Protein AF-A0A150SF83-F1 (afdb_monomer_lite)

Sequence (123 aa):
MTTAFFEARGFRFRLDREGAEVSEEPARPVQASIEPDEAGLGGDEPLAELLGRRLSALLGAPVSDEEGIFDLAIERDGAVVAAVQLSCGEDDEDVLELLGERAPSVQVRALVEALVEALRGPG

Secondary structure (DSSP, 8-state):
----EEEETTEEEEE--TT---SSSS-EEEEEEE-TTTTT--SSS-HHHHHHHHHHHHHTS----TT-EEEEEEEETTEEEEEEEEEE-SSS---EEEEEEE-TTS-HHHHHHHHHHHHH---

pLDDT: mean 88.11, std 11.16, range [45.94, 97.44]

Foldseek 3Di:
DPFFWAWFPQKIKTWDCVVADAPAPPKDKAKDKAACVLLVQDDPDDSLVLLQVLVCVRRVHRGHDPQSKTWIFMDHPRHGFWTWIWGQDPPPPRIIIITGIGHPPDDSVSVRVRNSDSSSPDD

Radius of gyration: 13.55 Å; chains: 1; bounding box: 36×28×34 Å

Structure (mmCIF, N/CA/C/O backbone):
data_AF-A0A150SF83-F1
#
_entry.id   AF-A0A150SF83-F1
#
loop_
_atom_site.group_PDB
_atom_site.id
_atom_site.type_symbol
_atom_site.label_atom_id
_atom_site.label_alt_id
_atom_site.label_comp_id
_atom_site.label_asym_id
_atom_site.label_entity_id
_atom_site.label_seq_id
_atom_site.pdbx_PDB_ins_code
_atom_site.Cartn_x
_atom_site.Cartn_y
_atom_site.Cartn_z
_atom_site.occupancy
_atom_site.B_iso_or_equiv
_atom_site.auth_seq_id
_atom_site.auth_comp_id
_atom_site.auth_asym_id
_atom_site.auth_atom_id
_atom_site.pdbx_PDB_model_num
ATOM 1 N N . MET A 1 1 ? -19.727 2.490 -10.631 1.00 45.94 1 MET A N 1
ATOM 2 C CA . MET A 1 1 ? -18.301 2.358 -10.983 1.00 45.94 1 MET A CA 1
ATOM 3 C C . MET A 1 1 ? -17.714 1.344 -10.030 1.00 45.94 1 MET A C 1
ATOM 5 O O . MET A 1 1 ? -17.869 1.525 -8.832 1.00 45.94 1 MET A O 1
ATOM 9 N N . THR A 1 2 ? -17.175 0.239 -10.530 1.00 51.56 2 THR A N 1
ATOM 10 C CA . THR A 1 2 ? -16.474 -0.736 -9.689 1.00 51.56 2 THR A CA 1
ATOM 11 C C . THR A 1 2 ? -15.104 -0.142 -9.395 1.00 51.56 2 THR A C 1
ATOM 13 O O . THR A 1 2 ? -14.342 0.081 -10.331 1.00 51.56 2 THR A O 1
ATOM 16 N N . THR A 1 3 ? -14.816 0.200 -8.142 1.00 66.69 3 THR A N 1
ATOM 17 C CA . THR A 1 3 ? -13.480 0.671 -7.768 1.00 66.69 3 THR A CA 1
ATOM 18 C C . THR A 1 3 ? -12.510 -0.492 -7.943 1.00 66.69 3 THR A C 1
ATOM 20 O O . THR A 1 3 ? -12.759 -1.579 -7.419 1.00 66.69 3 THR A O 1
ATOM 23 N N . ALA A 1 4 ? -11.462 -0.294 -8.740 1.00 85.38 4 ALA A N 1
ATOM 24 C CA . ALA A 1 4 ? -10.465 -1.323 -8.989 1.00 85.38 4 ALA A CA 1
ATOM 25 C C . ALA A 1 4 ? -9.708 -1.659 -7.695 1.00 85.38 4 ALA A C 1
ATOM 27 O O . ALA A 1 4 ? -9.431 -0.774 -6.884 1.00 85.38 4 ALA A O 1
ATOM 28 N N . PHE A 1 5 ? -9.395 -2.938 -7.500 1.00 92.56 5 PHE A N 1
ATOM 29 C CA . PHE A 1 5 ? -8.664 -3.427 -6.336 1.00 92.56 5 PHE A CA 1
ATOM 30 C C . PHE A 1 5 ? -7.768 -4.605 -6.713 1.00 92.56 5 PHE A C 1
ATOM 32 O O . PHE A 1 5 ? -8.026 -5.288 -7.703 1.00 92.56 5 PHE A O 1
ATOM 39 N N . PHE A 1 6 ? -6.764 -4.875 -5.884 1.00 94.00 6 PHE A N 1
ATOM 40 C CA . PHE A 1 6 ? -5.989 -6.115 -5.918 1.00 94.00 6 PHE A CA 1
ATOM 41 C C . PHE A 1 6 ? -5.925 -6.741 -4.525 1.00 94.00 6 PH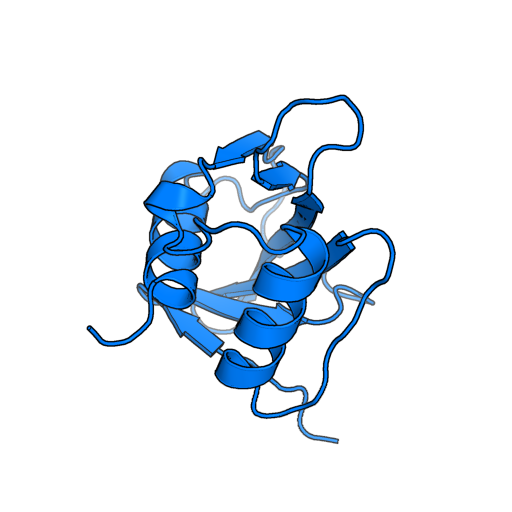E A C 1
ATOM 43 O O . PHE A 1 6 ? -6.146 -6.067 -3.520 1.00 94.00 6 PHE A O 1
ATOM 50 N N . GLU A 1 7 ? -5.660 -8.044 -4.452 1.00 94.69 7 GLU A N 1
ATOM 51 C CA . GLU A 1 7 ? -5.629 -8.786 -3.190 1.00 94.69 7 GLU A CA 1
ATOM 52 C C . GLU A 1 7 ? -4.278 -9.479 -3.007 1.00 94.69 7 GLU A C 1
ATOM 54 O O . GLU A 1 7 ? -3.757 -10.091 -3.938 1.00 94.69 7 GLU A O 1
ATOM 59 N N . ALA A 1 8 ? -3.717 -9.396 -1.801 1.00 95.12 8 ALA A N 1
ATOM 60 C CA . ALA A 1 8 ? -2.492 -10.095 -1.423 1.00 95.12 8 ALA A CA 1
ATOM 61 C C . ALA A 1 8 ? -2.497 -10.401 0.076 1.00 95.12 8 ALA A C 1
ATOM 63 O O . ALA A 1 8 ? -2.910 -9.575 0.889 1.00 95.12 8 ALA A O 1
ATOM 64 N N . ARG A 1 9 ? -2.071 -11.613 0.451 1.00 94.50 9 ARG A N 1
ATOM 65 C CA . ARG A 1 9 ? -2.036 -12.101 1.848 1.00 94.50 9 ARG A CA 1
ATOM 66 C C . ARG A 1 9 ? -3.305 -11.837 2.679 1.00 94.50 9 ARG A C 1
ATOM 68 O O . ARG A 1 9 ? -3.228 -11.608 3.883 1.00 94.50 9 ARG A O 1
ATOM 75 N N . GLY A 1 10 ? -4.479 -11.890 2.048 1.00 94.12 10 GLY A N 1
ATOM 76 C CA . GLY A 1 10 ? -5.769 -11.654 2.710 1.00 94.12 10 GLY A CA 1
ATOM 77 C C . GLY A 1 10 ? -6.131 -10.179 2.918 1.00 94.12 10 GLY A C 1
ATOM 78 O O . GLY A 1 10 ? -7.158 -9.900 3.529 1.00 94.12 10 GLY A O 1
ATOM 79 N N . PHE A 1 11 ? -5.326 -9.249 2.406 1.00 96.50 11 PHE A N 1
ATOM 80 C CA . PHE A 1 11 ? -5.665 -7.834 2.308 1.00 96.50 11 PHE A CA 1
ATOM 81 C C . PHE A 1 11 ? -6.185 -7.510 0.914 1.00 96.50 11 PHE A C 1
ATOM 83 O O . PHE A 1 11 ? -5.686 -8.042 -0.078 1.00 96.50 11 PHE A O 1
ATOM 90 N N . ARG A 1 12 ? -7.150 -6.597 0.847 1.00 95.75 12 ARG A N 1
ATOM 91 C CA . ARG A 1 12 ? -7.613 -5.975 -0.390 1.00 95.75 12 ARG A CA 1
ATOM 92 C C . ARG A 1 12 ? -7.133 -4.534 -0.430 1.00 95.75 12 ARG A C 1
ATOM 94 O O . ARG A 1 12 ? -7.466 -3.756 0.454 1.00 95.75 12 ARG A O 1
ATOM 101 N N . PHE A 1 13 ? -6.395 -4.185 -1.468 1.00 95.12 13 PHE A N 1
ATOM 102 C CA . PHE A 1 13 ? -5.865 -2.852 -1.706 1.00 95.12 13 PHE A CA 1
ATOM 103 C C . PHE A 1 13 ? -6.706 -2.168 -2.770 1.00 95.12 13 PHE A C 1
ATOM 105 O O . PHE A 1 13 ? -6.911 -2.714 -3.856 1.00 95.12 13 PHE A O 1
ATOM 112 N N . ARG A 1 14 ? -7.180 -0.968 -2.465 1.00 93.06 14 ARG A N 1
ATOM 113 C CA . ARG A 1 14 ? -7.891 -0.096 -3.393 1.00 93.06 14 ARG A CA 1
ATOM 114 C C . ARG A 1 14 ? -7.130 1.200 -3.538 1.00 93.06 14 ARG A C 1
ATOM 116 O O . ARG A 1 14 ? -6.697 1.753 -2.533 1.00 93.06 14 ARG A O 1
ATOM 123 N N . LEU A 1 15 ? -7.032 1.687 -4.769 1.00 88.62 15 LEU A N 1
ATOM 124 C CA . LEU A 1 15 ? -6.676 3.082 -4.981 1.00 88.62 15 LEU A CA 1
ATOM 125 C C . LEU A 1 15 ? -7.786 3.990 -4.491 1.00 88.62 15 LEU A C 1
ATOM 127 O O . LEU A 1 15 ? -8.965 3.634 -4.590 1.00 88.62 15 LEU A O 1
ATOM 131 N N . ASP A 1 16 ? -7.347 5.1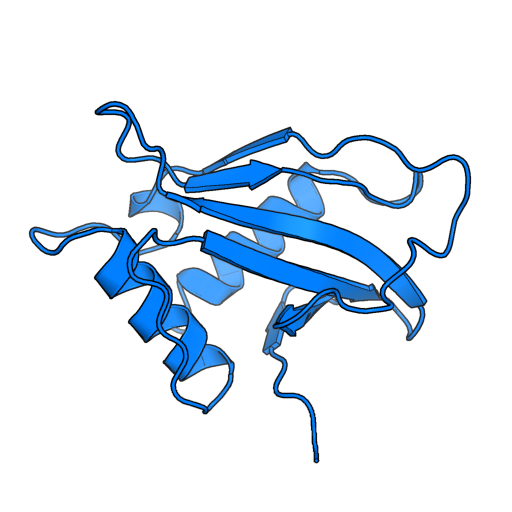72 -4.077 1.00 81.44 16 ASP A N 1
ATOM 132 C CA . ASP A 1 16 ? -8.164 6.245 -3.546 1.00 81.44 16 ASP A CA 1
ATOM 133 C C . ASP A 1 16 ? -8.660 5.935 -2.126 1.00 81.44 16 ASP A C 1
ATOM 135 O O . ASP A 1 16 ? -9.455 5.019 -1.880 1.00 81.44 16 ASP A O 1
ATOM 139 N N . ARG A 1 17 ? -8.143 6.716 -1.174 1.00 72.31 17 ARG A N 1
ATOM 140 C CA . ARG A 1 17 ? -8.539 6.661 0.236 1.00 72.31 17 ARG A CA 1
ATOM 141 C C . ARG A 1 17 ? -9.665 7.636 0.578 1.00 72.31 17 ARG A C 1
ATOM 143 O O . ARG A 1 17 ? -9.971 7.786 1.759 1.00 72.31 17 ARG A O 1
ATOM 150 N N . GLU A 1 18 ? -10.265 8.331 -0.389 1.00 74.50 18 GLU A N 1
ATOM 151 C CA . GLU A 1 18 ? -11.350 9.280 -0.139 1.00 74.50 18 GLU A CA 1
ATOM 152 C C . GLU A 1 18 ? -12.504 8.582 0.605 1.00 74.50 18 GLU A C 1
ATOM 154 O O . GLU A 1 18 ? -13.115 7.624 0.128 1.00 74.50 18 GLU A O 1
ATOM 159 N N . GLY A 1 19 ? -12.767 9.043 1.833 1.00 69.56 19 GLY A N 1
ATOM 160 C CA . GLY A 1 19 ? -13.769 8.457 2.729 1.00 69.56 19 GLY A CA 1
ATOM 161 C C . GLY A 1 19 ? -13.366 7.137 3.404 1.00 69.56 19 GLY A C 1
ATOM 162 O O . GLY A 1 19 ? -14.211 6.517 4.049 1.00 69.56 19 GLY A O 1
ATOM 163 N N . ALA A 1 20 ? -12.112 6.690 3.279 1.00 80.38 20 ALA A N 1
ATOM 164 C CA . ALA A 1 20 ? -11.602 5.500 3.953 1.00 80.38 20 ALA A CA 1
ATOM 165 C C . ALA A 1 20 ? -11.083 5.848 5.358 1.00 80.38 20 ALA A C 1
ATOM 167 O O . ALA A 1 20 ? -9.971 6.345 5.527 1.00 80.38 20 ALA A O 1
ATOM 168 N N . GLU A 1 21 ? -11.888 5.552 6.376 1.00 86.25 21 GLU A N 1
ATOM 169 C CA . GLU A 1 21 ? -11.509 5.700 7.784 1.00 86.25 21 GLU A CA 1
ATOM 170 C C . GLU A 1 21 ? -11.114 4.343 8.376 1.00 86.25 21 GLU A C 1
ATOM 172 O O . GLU A 1 21 ? -11.814 3.341 8.202 1.00 86.25 21 GLU A O 1
ATOM 177 N N . VAL A 1 22 ? -9.990 4.302 9.098 1.00 91.75 22 VAL A N 1
ATOM 178 C CA . VAL A 1 22 ? -9.546 3.092 9.799 1.00 91.75 22 VAL A CA 1
ATOM 179 C C . VAL A 1 22 ? -10.610 2.692 10.819 1.00 91.75 22 VAL A C 1
ATOM 181 O O . VAL A 1 22 ? -10.920 3.437 11.741 1.00 91.75 22 VAL A O 1
ATOM 184 N N . SER A 1 23 ? -11.158 1.489 10.664 1.00 88.25 23 SER A N 1
ATOM 185 C CA . SER A 1 23 ? -12.345 1.046 11.404 1.00 88.25 23 SER A CA 1
ATOM 186 C C . SER A 1 23 ? -12.095 0.765 12.894 1.00 88.25 23 SER A C 1
ATOM 188 O O . SER A 1 23 ? -13.046 0.670 13.665 1.00 88.25 23 SER A O 1
ATOM 190 N N . GLU A 1 24 ? -10.837 0.598 13.310 1.00 88.88 24 GLU A N 1
ATOM 191 C CA . GLU A 1 24 ? -10.453 0.342 14.702 1.00 88.88 24 GLU A CA 1
ATOM 192 C C . GLU A 1 24 ? -9.684 1.533 15.296 1.00 88.88 24 GLU A C 1
ATOM 194 O O . GLU A 1 24 ? -8.613 1.898 14.805 1.00 88.88 24 GLU A O 1
ATOM 199 N N . GLU A 1 25 ? -10.176 2.069 16.415 1.00 87.00 25 GLU A N 1
ATOM 200 C CA . GLU A 1 25 ? -9.553 3.180 17.141 1.00 87.00 25 GLU A CA 1
ATOM 201 C C . GLU A 1 25 ? -8.864 2.731 18.456 1.00 87.00 25 GLU A C 1
ATOM 203 O O . GLU A 1 25 ? -9.322 1.790 19.111 1.00 87.00 25 GLU A O 1
ATOM 208 N N . PRO A 1 26 ? -7.786 3.409 18.907 1.00 89.75 26 PRO A N 1
ATOM 209 C CA . PRO A 1 26 ? -7.090 4.482 18.203 1.00 89.75 26 PRO A CA 1
ATOM 210 C C . PRO A 1 26 ? -6.231 3.923 17.062 1.00 89.75 26 PRO A C 1
ATOM 212 O O . PRO A 1 26 ? -5.515 2.928 17.242 1.00 89.75 26 PRO A O 1
ATOM 215 N N . ALA A 1 27 ? -6.264 4.608 15.919 1.00 93.75 27 ALA A N 1
ATOM 216 C CA . ALA A 1 27 ? -5.384 4.308 14.802 1.00 93.75 27 ALA A CA 1
ATOM 217 C C . ALA A 1 27 ? -3.906 4.425 15.221 1.00 93.75 27 ALA A C 1
ATOM 219 O O . ALA A 1 27 ? -3.532 5.136 16.164 1.00 93.75 27 ALA A O 1
ATOM 220 N N . ARG A 1 28 ? -3.049 3.654 14.554 1.00 96.19 28 ARG A N 1
ATOM 221 C CA . ARG A 1 28 ? -1.601 3.626 14.776 1.00 96.19 28 ARG A CA 1
ATOM 222 C C . ARG A 1 28 ? -0.882 4.058 13.505 1.00 96.19 28 ARG A C 1
ATOM 224 O O . ARG A 1 28 ? -1.324 3.666 12.429 1.00 96.19 28 ARG A O 1
ATOM 231 N N . PRO A 1 29 ? 0.241 4.784 13.614 1.00 96.62 29 PRO A N 1
ATOM 232 C CA . PRO A 1 29 ? 0.978 5.214 12.439 1.00 96.62 29 PRO A CA 1
ATOM 233 C C . PRO A 1 29 ? 1.571 4.017 11.686 1.00 96.62 29 PRO A C 1
ATOM 235 O O . PRO A 1 29 ? 1.972 3.005 12.280 1.00 96.62 29 PRO A O 1
ATOM 238 N N . VAL A 1 30 ? 1.633 4.167 10.371 1.00 96.88 30 VAL A N 1
ATOM 239 C CA . VAL A 1 30 ? 2.404 3.346 9.443 1.00 96.88 30 VAL A CA 1
ATOM 240 C C . VAL A 1 30 ? 3.578 4.191 8.970 1.00 96.88 30 VAL A C 1
ATOM 242 O O . VAL A 1 30 ? 3.392 5.317 8.520 1.00 96.88 30 VAL A O 1
ATOM 245 N N . GLN A 1 31 ? 4.777 3.636 9.108 1.00 95.81 31 GLN A N 1
ATOM 246 C CA . GLN A 1 31 ? 5.998 4.166 8.523 1.00 95.81 31 GLN A CA 1
ATOM 247 C C . GLN A 1 31 ? 6.885 2.974 8.183 1.00 95.81 31 GLN A C 1
ATOM 249 O O . GLN A 1 31 ? 7.261 2.204 9.074 1.00 95.81 31 GLN A O 1
ATOM 254 N N . ALA A 1 32 ? 7.153 2.782 6.900 1.00 95.00 32 ALA A N 1
ATOM 255 C CA . ALA A 1 32 ? 8.052 1.754 6.407 1.00 95.00 32 ALA A CA 1
ATOM 256 C C . ALA A 1 32 ? 8.701 2.206 5.103 1.00 95.00 32 ALA A C 1
ATOM 258 O O . ALA A 1 32 ? 8.054 2.859 4.290 1.00 95.00 32 ALA A O 1
ATOM 259 N N . SER A 1 33 ? 9.945 1.789 4.910 1.00 93.56 33 SER A N 1
ATOM 260 C CA . SER A 1 33 ? 10.664 1.899 3.644 1.00 93.56 33 SER A CA 1
ATOM 261 C C . SER A 1 33 ? 10.756 0.506 3.023 1.00 93.56 33 SER A C 1
ATOM 263 O O . SER A 1 33 ? 10.869 -0.493 3.741 1.00 93.56 33 SER A O 1
ATOM 265 N N . ILE A 1 34 ? 10.648 0.439 1.704 1.00 93.19 34 ILE A N 1
ATOM 266 C CA . ILE A 1 34 ? 10.631 -0.781 0.905 1.00 93.19 34 ILE A CA 1
ATOM 267 C C . ILE A 1 34 ? 11.646 -0.591 -0.219 1.00 93.19 34 ILE A C 1
ATOM 269 O O . ILE A 1 34 ? 11.538 0.355 -0.998 1.00 93.19 34 ILE A O 1
ATOM 273 N N . GLU A 1 35 ? 12.602 -1.507 -0.333 1.00 91.69 35 GLU A N 1
ATOM 274 C CA . GLU A 1 35 ? 13.564 -1.474 -1.433 1.00 91.69 35 GLU A CA 1
ATOM 275 C C . GLU A 1 35 ? 12.843 -1.797 -2.763 1.00 91.69 35 GLU A C 1
ATOM 277 O O . GLU A 1 35 ? 12.089 -2.779 -2.831 1.00 91.69 35 GLU A O 1
ATOM 282 N N . PRO A 1 36 ? 13.061 -1.046 -3.856 1.00 90.19 36 PRO A N 1
ATOM 283 C CA . PRO A 1 36 ? 12.388 -1.296 -5.130 1.00 90.19 36 PRO A CA 1
ATOM 284 C C . PRO A 1 36 ? 12.687 -2.681 -5.695 1.00 90.19 36 PRO A C 1
ATOM 286 O O . PRO A 1 36 ? 11.784 -3.351 -6.198 1.00 90.19 36 PRO A O 1
ATOM 289 N N . ASP A 1 37 ? 13.924 -3.161 -5.548 1.00 89.38 37 ASP A N 1
ATOM 290 C CA . ASP A 1 37 ? 14.314 -4.520 -5.932 1.00 89.38 37 ASP A CA 1
ATOM 291 C C . ASP A 1 37 ? 13.517 -5.578 -5.167 1.00 89.38 37 ASP A C 1
ATOM 293 O O . ASP A 1 37 ? 13.105 -6.596 -5.735 1.00 89.38 37 ASP A O 1
ATOM 297 N N . GLU A 1 38 ? 13.224 -5.329 -3.886 1.00 91.06 38 GLU A N 1
ATOM 298 C CA . GLU A 1 38 ? 12.343 -6.207 -3.129 1.00 91.06 38 GLU A CA 1
ATOM 299 C C . GLU A 1 38 ? 10.934 -6.202 -3.708 1.00 91.06 38 GLU A C 1
ATOM 301 O O . GLU A 1 38 ? 10.311 -7.254 -3.698 1.00 91.06 38 GLU A O 1
ATOM 306 N N . ALA A 1 39 ? 10.435 -5.097 -4.254 1.00 89.88 39 ALA A N 1
ATOM 307 C CA . ALA A 1 39 ? 9.133 -5.027 -4.917 1.00 89.88 39 ALA A CA 1
ATOM 308 C C . ALA A 1 39 ? 9.147 -5.510 -6.384 1.00 89.88 39 ALA A C 1
ATOM 310 O O . ALA A 1 39 ? 8.094 -5.544 -7.022 1.00 89.88 39 ALA A O 1
ATOM 311 N N . GLY A 1 40 ? 10.301 -5.917 -6.926 1.00 89.62 40 GLY A N 1
ATOM 312 C CA . GLY A 1 40 ? 10.445 -6.263 -8.345 1.00 89.62 40 GLY A CA 1
ATOM 313 C C . GLY A 1 40 ? 10.389 -5.047 -9.276 1.00 89.62 40 GLY A C 1
ATOM 314 O O . GLY A 1 40 ? 10.011 -5.184 -10.437 1.00 89.62 40 GLY A O 1
ATOM 315 N N . LEU A 1 41 ? 10.736 -3.870 -8.755 1.00 88.31 41 LEU A N 1
ATOM 316 C CA . LEU A 1 41 ? 10.742 -2.573 -9.436 1.00 88.31 41 LEU A CA 1
ATOM 317 C C . LEU A 1 41 ? 12.170 -2.050 -9.671 1.00 88.31 41 LEU A C 1
ATOM 319 O O . LEU A 1 41 ? 12.376 -0.847 -9.779 1.00 88.31 41 LEU A O 1
ATOM 323 N N . GLY A 1 42 ? 13.157 -2.943 -9.740 1.00 80.88 42 GLY A N 1
ATOM 324 C CA . GLY A 1 42 ? 14.514 -2.588 -10.153 1.00 80.88 42 GLY A CA 1
ATOM 325 C C . GLY A 1 42 ? 14.603 -2.361 -11.665 1.00 80.88 42 GLY A C 1
ATOM 326 O O . GLY A 1 42 ? 13.913 -3.025 -12.445 1.00 80.88 42 GLY A O 1
ATOM 327 N N . GLY A 1 43 ? 15.470 -1.446 -12.094 1.00 77.44 43 GLY A N 1
ATOM 328 C CA . GLY A 1 43 ? 15.724 -1.179 -13.510 1.00 77.44 43 GLY A CA 1
ATOM 329 C C . GLY A 1 43 ? 16.303 0.209 -13.768 1.00 77.44 43 GLY A C 1
ATOM 330 O O . GLY A 1 43 ? 16.554 0.968 -12.841 1.00 77.44 43 GLY A O 1
ATOM 331 N N . ASP A 1 44 ? 16.504 0.527 -15.048 1.00 80.31 44 ASP A N 1
ATOM 332 C CA . ASP A 1 44 ? 17.011 1.832 -15.503 1.00 80.31 44 ASP A CA 1
ATOM 333 C C . ASP A 1 44 ? 15.890 2.872 -15.738 1.00 80.31 44 ASP A C 1
ATOM 335 O O . ASP A 1 44 ? 16.163 4.014 -16.109 1.00 80.31 44 ASP A O 1
ATOM 339 N N . GLU A 1 45 ? 14.621 2.476 -15.592 1.00 83.44 45 GLU A N 1
ATOM 340 C CA . GLU A 1 45 ? 13.461 3.366 -15.739 1.00 83.44 45 GLU A CA 1
ATOM 341 C C . GLU A 1 45 ? 13.147 4.093 -14.417 1.00 83.44 45 GLU A C 1
ATOM 343 O O . GLU A 1 45 ? 13.416 3.545 -13.346 1.00 83.44 45 GLU A O 1
ATOM 348 N N . PRO A 1 46 ? 12.528 5.291 -14.454 1.00 87.31 46 PRO A N 1
ATOM 349 C CA . PRO A 1 46 ? 12.119 5.994 -13.241 1.00 87.31 46 PRO A CA 1
ATOM 350 C C . PRO A 1 46 ? 11.178 5.150 -12.373 1.00 87.31 46 PRO A C 1
ATOM 352 O O . PRO A 1 46 ? 10.188 4.597 -12.864 1.00 87.31 46 PRO A O 1
ATOM 355 N N . LEU A 1 47 ? 11.445 5.098 -11.065 1.00 88.31 47 LEU A N 1
ATOM 356 C CA . LEU A 1 47 ? 10.681 4.280 -10.117 1.00 88.31 47 LEU A CA 1
ATOM 357 C C . LEU A 1 47 ? 9.180 4.609 -10.127 1.00 88.31 47 LEU A C 1
ATOM 359 O O . LEU A 1 47 ? 8.356 3.695 -10.110 1.00 88.31 47 LEU A O 1
ATOM 363 N N . ALA A 1 48 ? 8.823 5.892 -10.235 1.00 88.94 48 ALA A N 1
ATOM 364 C CA . ALA A 1 48 ? 7.434 6.344 -10.332 1.00 88.94 48 ALA A CA 1
ATOM 365 C C . ALA A 1 48 ? 6.707 5.746 -11.551 1.00 88.94 48 ALA A C 1
ATOM 367 O O . ALA A 1 48 ? 5.572 5.274 -11.438 1.00 88.94 48 ALA A O 1
ATOM 368 N N . GLU A 1 49 ? 7.376 5.679 -12.709 1.00 88.75 49 GLU A N 1
ATOM 369 C CA . GLU A 1 49 ? 6.814 5.057 -13.911 1.00 88.75 49 GLU A CA 1
ATOM 370 C C . GLU A 1 49 ? 6.641 3.544 -13.742 1.00 88.75 49 GLU A C 1
ATOM 372 O O . GLU A 1 49 ? 5.592 2.994 -14.097 1.00 88.75 49 GLU A O 1
ATOM 377 N N . LEU A 1 50 ? 7.653 2.862 -13.192 1.00 90.06 50 LEU A N 1
ATOM 378 C CA . L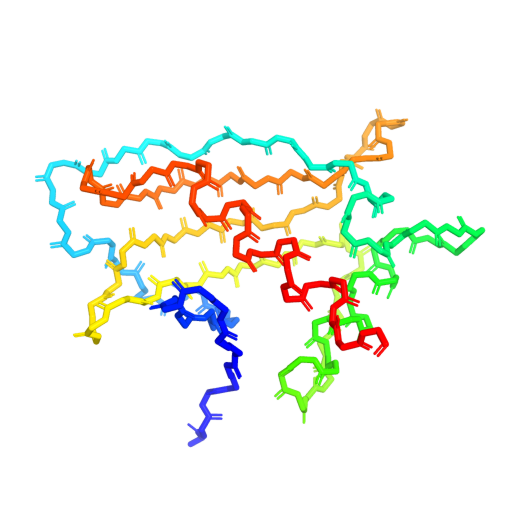EU A 1 50 ? 7.599 1.422 -12.930 1.00 90.06 50 LEU A CA 1
ATOM 379 C C . LEU A 1 50 ? 6.457 1.085 -11.964 1.00 90.06 50 LEU A C 1
ATOM 381 O O . LEU A 1 50 ? 5.658 0.181 -12.235 1.00 90.06 50 LEU A O 1
ATOM 385 N N . LEU A 1 51 ? 6.335 1.848 -10.878 1.00 91.12 51 LEU A N 1
ATOM 386 C CA . LEU A 1 51 ? 5.281 1.694 -9.885 1.00 91.12 51 LEU A CA 1
ATOM 387 C C . LEU A 1 51 ? 3.894 1.943 -10.491 1.00 91.12 51 LEU A C 1
ATOM 389 O O . LEU A 1 51 ? 3.009 1.096 -10.350 1.00 91.12 51 LEU A O 1
ATOM 393 N N . GLY A 1 52 ? 3.709 3.045 -11.224 1.00 91.38 52 GLY A N 1
ATOM 394 C CA . GLY A 1 52 ? 2.437 3.380 -11.871 1.00 91.38 52 GLY A CA 1
ATOM 395 C C . GLY A 1 52 ? 1.983 2.309 -12.867 1.00 91.38 52 GLY A C 1
ATOM 396 O O . GLY A 1 52 ? 0.835 1.851 -12.825 1.00 91.38 52 GLY A O 1
ATOM 397 N N . ARG A 1 53 ? 2.895 1.804 -13.712 1.00 90.56 53 ARG A N 1
ATOM 398 C CA . ARG A 1 53 ? 2.609 0.673 -14.616 1.00 90.56 53 ARG A CA 1
ATOM 399 C C . ARG A 1 53 ? 2.240 -0.584 -13.840 1.00 90.56 53 ARG A C 1
ATOM 401 O O . ARG A 1 53 ? 1.345 -1.325 -14.261 1.00 90.56 53 ARG A O 1
ATOM 408 N N . ARG A 1 54 ? 2.901 -0.837 -12.709 1.00 91.88 54 ARG A N 1
ATOM 409 C CA . ARG A 1 54 ? 2.640 -2.035 -11.918 1.00 91.88 54 ARG A CA 1
ATOM 410 C C . ARG A 1 54 ? 1.286 -1.997 -11.229 1.00 91.88 54 ARG A C 1
ATOM 412 O O . ARG A 1 54 ? 0.529 -2.963 -11.330 1.00 91.88 54 ARG A O 1
ATOM 419 N N . LEU A 1 55 ? 0.956 -0.875 -10.601 1.00 92.69 55 LEU A N 1
ATOM 420 C CA . LEU A 1 55 ? -0.362 -0.640 -10.023 1.00 92.69 55 LEU A CA 1
ATOM 421 C C . LEU A 1 55 ? -1.442 -0.687 -11.103 1.00 92.69 55 LEU A C 1
ATOM 423 O O . LEU A 1 55 ? -2.460 -1.348 -10.908 1.00 92.69 55 LEU A O 1
ATOM 427 N N . SER A 1 56 ? -1.186 -0.105 -12.279 1.00 91.88 56 SER A N 1
ATOM 428 C CA . SER A 1 56 ? -2.109 -0.191 -13.415 1.00 91.88 56 SER A CA 1
ATOM 429 C C . SER A 1 56 ? -2.424 -1.638 -13.805 1.00 91.88 56 SER A C 1
ATOM 431 O O . SER A 1 56 ? -3.580 -1.991 -14.048 1.00 91.88 56 SER A O 1
ATOM 433 N N . ALA A 1 57 ? -1.401 -2.497 -13.842 1.00 91.44 57 ALA A N 1
ATOM 434 C CA . ALA A 1 57 ? -1.561 -3.912 -14.157 1.00 91.44 57 ALA A CA 1
ATOM 435 C C . ALA A 1 57 ? -2.342 -4.666 -13.069 1.00 91.44 57 ALA A C 1
ATOM 437 O O . ALA A 1 57 ? -3.236 -5.444 -13.398 1.00 91.44 57 ALA A O 1
ATOM 438 N N . LEU A 1 58 ? -2.041 -4.414 -11.790 1.00 92.75 58 LEU A N 1
ATOM 439 C CA . LEU A 1 58 ? -2.738 -5.029 -10.654 1.00 92.75 58 LEU A CA 1
ATOM 440 C C . LEU A 1 58 ? -4.220 -4.650 -10.603 1.00 92.75 58 LEU A C 1
ATOM 442 O O . LEU A 1 58 ? -5.065 -5.475 -10.265 1.00 92.75 58 LEU A O 1
ATOM 446 N N . LEU A 1 59 ? -4.532 -3.406 -10.953 1.00 90.62 59 LEU A N 1
ATOM 447 C CA . LEU A 1 59 ? -5.876 -2.844 -10.871 1.00 90.62 59 LEU A CA 1
ATOM 448 C C . LEU A 1 59 ? -6.683 -3.041 -12.161 1.00 90.62 59 LEU A C 1
ATOM 450 O O . LEU A 1 59 ? -7.897 -2.842 -12.168 1.00 90.62 59 LEU A O 1
ATOM 454 N N . GLY A 1 60 ? -6.034 -3.428 -13.263 1.00 89.31 60 GLY A N 1
ATOM 455 C CA . GLY A 1 60 ? -6.679 -3.573 -14.570 1.00 89.31 60 GLY A CA 1
ATOM 456 C C . GLY A 1 60 ? -7.197 -2.249 -15.146 1.00 89.31 60 GLY A C 1
ATOM 457 O O . GLY A 1 60 ? -8.092 -2.255 -15.992 1.00 89.31 60 GLY A O 1
ATOM 458 N N . ALA A 1 61 ? -6.661 -1.120 -14.682 1.00 87.31 61 ALA A N 1
ATOM 459 C CA . ALA A 1 61 ? -7.041 0.227 -15.089 1.00 87.31 61 ALA A CA 1
ATOM 460 C C . ALA A 1 61 ? -5.793 1.121 -15.133 1.00 87.31 61 ALA A C 1
ATOM 462 O O . ALA A 1 61 ? -4.884 0.903 -14.341 1.00 87.31 61 ALA A O 1
ATOM 463 N N . PRO A 1 62 ? -5.720 2.111 -16.038 1.00 85.50 62 PRO A N 1
ATOM 464 C CA . PRO A 1 62 ? -4.583 3.018 -16.090 1.00 85.50 62 PRO A CA 1
ATOM 465 C C . PRO A 1 62 ? -4.543 3.896 -14.838 1.00 85.50 62 PRO A C 1
ATOM 467 O O . PRO A 1 62 ? -5.519 4.569 -14.509 1.00 85.50 62 PRO A O 1
ATOM 470 N N . VAL A 1 63 ? -3.397 3.886 -14.171 1.00 85.62 63 VAL A N 1
ATOM 471 C CA . VAL A 1 63 ? -3.083 4.684 -12.992 1.00 85.62 63 VAL A CA 1
ATOM 472 C C . VAL A 1 63 ? -1.695 5.262 -13.216 1.00 85.62 63 VAL A C 1
ATOM 474 O O . VAL A 1 63 ? -0.741 4.530 -13.472 1.00 85.62 63 VAL A O 1
ATOM 477 N N . SER A 1 64 ? -1.592 6.580 -13.146 1.00 77.62 64 SER A N 1
ATOM 478 C CA . SER A 1 64 ? -0.328 7.286 -13.280 1.00 77.62 64 SER A CA 1
ATOM 479 C C . SER A 1 64 ? -0.372 8.497 -12.378 1.00 77.62 64 SER A C 1
ATOM 481 O O . SER A 1 64 ? -1.3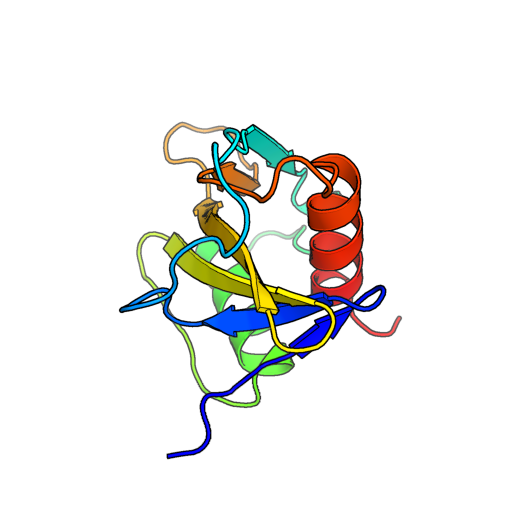62 9.226 -12.390 1.00 77.62 64 SER A O 1
ATOM 483 N N . ASP A 1 65 ? 0.708 8.694 -11.644 1.00 81.62 65 ASP A N 1
ATOM 484 C CA . ASP A 1 65 ? 0.956 9.879 -10.846 1.00 81.62 65 ASP A CA 1
ATOM 485 C C . ASP A 1 65 ? 2.391 10.319 -11.147 1.00 81.62 65 ASP A C 1
ATOM 487 O O . ASP A 1 65 ? 3.308 9.498 -11.087 1.00 81.62 65 ASP A O 1
ATOM 491 N N . GLU A 1 66 ? 2.568 11.566 -11.592 1.00 73.88 66 GLU A N 1
ATOM 492 C CA . GLU A 1 66 ? 3.878 12.081 -12.022 1.00 73.88 66 GLU A CA 1
ATOM 493 C C . GLU A 1 66 ? 4.858 12.207 -10.847 1.00 73.88 66 GLU A C 1
ATOM 495 O O . GLU A 1 66 ? 6.068 12.146 -11.056 1.00 73.88 66 GLU A O 1
ATOM 500 N N . GLU A 1 67 ? 4.338 12.327 -9.625 1.00 80.94 67 GLU A N 1
ATOM 501 C CA . GLU A 1 67 ? 5.104 12.403 -8.379 1.00 80.94 67 GLU A CA 1
ATOM 502 C C . GLU A 1 67 ? 5.346 10.998 -7.787 1.00 80.94 67 GLU A C 1
ATOM 504 O O . GLU A 1 67 ? 6.095 10.835 -6.827 1.00 80.94 67 GLU A O 1
ATOM 509 N N . GLY A 1 68 ? 4.753 9.951 -8.377 1.00 87.44 68 GLY A N 1
ATOM 510 C CA . GLY A 1 68 ? 4.863 8.576 -7.894 1.00 87.44 68 GLY A CA 1
ATOM 511 C C . GLY A 1 68 ? 4.108 8.340 -6.588 1.00 87.44 68 GLY A C 1
ATOM 512 O O . GLY A 1 68 ? 4.467 7.427 -5.844 1.00 87.44 68 GLY A O 1
ATOM 513 N N . ILE A 1 69 ? 3.084 9.151 -6.303 1.00 90.94 69 ILE A N 1
ATOM 514 C CA . ILE A 1 69 ? 2.314 9.114 -5.062 1.00 90.94 69 ILE A CA 1
ATOM 515 C C . ILE A 1 69 ? 0.968 8.420 -5.296 1.00 90.94 69 ILE A C 1
ATOM 517 O O . ILE A 1 69 ? 0.185 8.790 -6.167 1.00 90.94 69 ILE A O 1
ATOM 521 N N . PHE A 1 70 ? 0.670 7.408 -4.481 1.00 92.12 70 PHE A N 1
ATOM 522 C CA . PHE A 1 70 ? -0.544 6.607 -4.600 1.00 92.12 70 PHE A CA 1
ATOM 523 C C . PHE A 1 70 ? -1.206 6.398 -3.239 1.00 92.12 70 PHE A C 1
ATOM 525 O O . PHE A 1 70 ? -0.692 5.686 -2.374 1.00 92.12 70 PHE A O 1
ATOM 532 N N . ASP A 1 71 ? -2.391 6.975 -3.062 1.00 93.31 71 ASP A N 1
ATOM 533 C CA . ASP A 1 71 ? -3.227 6.735 -1.889 1.00 93.31 71 ASP A CA 1
ATOM 534 C C . ASP A 1 71 ? -3.940 5.379 -1.980 1.00 93.31 71 ASP A C 1
ATOM 536 O O . ASP A 1 71 ? -4.626 5.071 -2.960 1.00 93.31 71 ASP A O 1
ATOM 540 N N . LEU A 1 72 ? -3.816 4.582 -0.921 1.00 94.44 72 LEU A N 1
ATOM 541 C CA . LEU A 1 72 ? -4.349 3.233 -0.814 1.00 94.44 72 LEU A CA 1
ATOM 542 C C . LEU A 1 72 ? -5.222 3.072 0.435 1.00 94.44 72 LEU A C 1
ATOM 544 O O . LEU A 1 72 ? -4.782 3.276 1.569 1.00 94.44 72 LEU A O 1
ATOM 548 N N . ALA A 1 73 ? -6.446 2.595 0.229 1.00 95.62 73 ALA A N 1
ATOM 549 C CA . ALA A 1 73 ? -7.265 2.010 1.282 1.00 95.62 73 ALA A CA 1
ATOM 550 C C . ALA A 1 73 ? -7.034 0.494 1.325 1.00 95.62 73 ALA A C 1
ATOM 552 O O . ALA A 1 73 ? -7.096 -0.187 0.297 1.00 95.62 73 ALA A O 1
ATOM 553 N N . ILE A 1 74 ? -6.773 -0.045 2.516 1.00 95.88 74 ILE A N 1
ATOM 554 C CA . ILE A 1 74 ? -6.515 -1.469 2.729 1.00 95.88 74 ILE A CA 1
ATOM 555 C C . ILE A 1 74 ? -7.635 -2.055 3.578 1.00 95.88 74 ILE A C 1
ATOM 557 O O . ILE A 1 74 ? -7.837 -1.664 4.728 1.00 95.88 74 ILE A O 1
ATOM 561 N N . GLU A 1 75 ? -8.336 -3.032 3.019 1.00 95.81 75 GLU A N 1
ATOM 562 C CA . GLU A 1 75 ? -9.438 -3.732 3.659 1.00 95.81 75 GLU A CA 1
ATOM 563 C C . GLU A 1 75 ? -9.030 -5.150 4.078 1.00 95.81 75 GLU A C 1
ATOM 565 O O . GLU A 1 75 ? -8.284 -5.843 3.380 1.00 95.81 75 GLU A O 1
ATOM 570 N N . ARG A 1 76 ? -9.572 -5.612 5.207 1.00 95.06 76 ARG A N 1
ATOM 571 C CA . ARG A 1 76 ? -9.565 -7.024 5.609 1.00 95.06 76 ARG A CA 1
ATOM 572 C C . ARG A 1 76 ? -10.946 -7.380 6.139 1.00 95.06 76 ARG A C 1
ATOM 574 O O . ARG A 1 76 ? -11.505 -6.631 6.934 1.00 95.06 76 ARG A O 1
ATOM 581 N N . ASP A 1 77 ? -11.507 -8.494 5.673 1.00 91.56 77 ASP A N 1
ATOM 582 C CA . ASP A 1 77 ? -12.844 -8.960 6.077 1.00 91.56 77 ASP A CA 1
ATOM 583 C C . ASP A 1 77 ? -13.960 -7.902 5.887 1.00 91.56 77 ASP A C 1
ATOM 585 O O . ASP A 1 77 ? -14.949 -7.880 6.616 1.00 91.56 77 ASP A O 1
ATOM 589 N N . GLY A 1 78 ? -13.804 -7.011 4.899 1.00 89.31 78 GLY A N 1
ATOM 590 C CA . GLY A 1 78 ? -14.759 -5.939 4.587 1.00 89.31 78 GLY A CA 1
ATOM 591 C C . GLY A 1 78 ? -14.657 -4.682 5.461 1.00 89.31 78 GLY A C 1
ATOM 592 O O . GLY A 1 78 ? -15.482 -3.786 5.302 1.00 89.31 78 GLY A O 1
ATOM 593 N N . ALA A 1 79 ? -13.673 -4.597 6.360 1.00 92.94 79 ALA A N 1
ATOM 594 C CA . ALA A 1 79 ? -13.381 -3.402 7.152 1.00 92.94 79 ALA A CA 1
ATOM 595 C C . ALA A 1 79 ? -12.095 -2.726 6.662 1.00 92.94 79 ALA A C 1
ATOM 597 O O . ALA A 1 79 ? -11.141 -3.419 6.303 1.00 92.94 79 ALA A O 1
ATOM 598 N N . VAL A 1 80 ? -12.038 -1.391 6.688 1.00 95.19 80 VAL A N 1
ATOM 599 C CA . VAL A 1 80 ? -10.812 -0.639 6.378 1.00 95.19 80 VAL A CA 1
ATOM 600 C C . VAL A 1 80 ? -9.862 -0.770 7.562 1.00 95.19 80 VAL A C 1
ATOM 602 O O . VAL A 1 80 ? -10.115 -0.256 8.652 1.00 95.19 80 VAL A O 1
ATOM 605 N N . VAL A 1 81 ? -8.760 -1.481 7.356 1.00 96.81 81 VAL A N 1
ATOM 606 C CA . VAL A 1 81 ? -7.763 -1.758 8.393 1.00 96.81 81 VAL A CA 1
ATOM 607 C C . VAL A 1 81 ? -6.501 -0.918 8.248 1.00 96.81 81 VAL A C 1
ATOM 609 O O . VAL A 1 81 ? -5.702 -0.882 9.181 1.00 96.81 81 VAL A O 1
ATOM 612 N N . ALA A 1 82 ? -6.302 -0.243 7.116 1.00 96.94 82 ALA A N 1
ATOM 613 C CA . ALA A 1 82 ? -5.288 0.792 6.966 1.00 96.94 82 ALA A CA 1
ATOM 614 C C . ALA A 1 82 ? -5.653 1.777 5.850 1.00 96.94 82 ALA A C 1
ATOM 616 O O . ALA A 1 82 ? -6.330 1.413 4.890 1.00 96.94 82 ALA A O 1
ATOM 617 N N . ALA A 1 83 ? -5.177 3.009 5.987 1.00 95.69 83 ALA A N 1
ATOM 618 C CA . ALA A 1 83 ? -5.219 4.050 4.972 1.00 95.69 83 ALA A CA 1
ATOM 619 C C . ALA A 1 83 ? -3.798 4.603 4.849 1.00 95.69 83 ALA A C 1
ATOM 621 O O . ALA A 1 83 ? -3.265 5.176 5.802 1.00 95.69 83 ALA A O 1
ATOM 622 N N . VAL A 1 84 ? -3.158 4.352 3.712 1.00 95.50 84 VAL A N 1
ATOM 623 C CA . VAL A 1 84 ? -1.726 4.597 3.519 1.00 95.50 84 VAL A CA 1
ATOM 624 C C . VAL A 1 84 ? -1.466 5.289 2.192 1.00 95.50 84 VAL A C 1
ATOM 626 O O . VAL A 1 84 ? -2.208 5.105 1.238 1.00 95.50 84 VAL A O 1
ATOM 629 N N . GLN A 1 85 ? -0.398 6.062 2.136 1.00 94.50 85 GLN A N 1
ATOM 630 C CA . GLN A 1 85 ? 0.200 6.604 0.933 1.00 94.50 85 GLN A CA 1
ATOM 631 C C . GLN A 1 85 ? 1.434 5.762 0.614 1.00 94.50 85 GLN A C 1
ATOM 633 O O . GLN A 1 85 ? 2.265 5.521 1.492 1.00 94.50 85 GLN A O 1
ATOM 638 N N . LEU A 1 86 ? 1.520 5.295 -0.626 1.00 94.19 86 LEU A N 1
ATOM 639 C CA . LEU A 1 86 ? 2.711 4.691 -1.199 1.00 94.19 86 LEU A CA 1
ATOM 640 C C . LEU A 1 86 ? 3.367 5.727 -2.110 1.00 94.19 86 LEU A C 1
ATOM 642 O O . LEU A 1 86 ? 2.730 6.157 -3.068 1.00 94.19 86 LEU A O 1
ATOM 646 N N . SER A 1 87 ? 4.601 6.123 -1.826 1.00 92.25 87 SER A N 1
ATOM 647 C CA . SER A 1 87 ? 5.329 7.114 -2.623 1.00 92.25 87 SER A CA 1
ATOM 648 C C . SER A 1 87 ? 6.728 6.641 -2.983 1.00 92.25 87 SER A C 1
ATOM 650 O O . SER A 1 87 ? 7.326 5.830 -2.277 1.00 92.25 87 SER A O 1
ATOM 652 N N . CYS A 1 88 ? 7.252 7.147 -4.092 1.00 88.56 88 CYS A N 1
ATOM 653 C CA . CYS A 1 88 ? 8.686 7.126 -4.357 1.00 88.56 88 CYS A CA 1
ATOM 654 C C . CYS A 1 88 ? 9.348 8.239 -3.530 1.00 88.56 88 CYS A C 1
ATOM 656 O O . CYS A 1 88 ? 8.781 9.327 -3.437 1.00 88.56 88 CYS A O 1
ATOM 658 N N . GLY A 1 89 ? 10.500 7.975 -2.909 1.00 71.19 89 GLY A N 1
ATOM 659 C CA . GLY A 1 89 ? 11.244 9.004 -2.174 1.00 71.19 89 GLY A CA 1
ATOM 660 C C . GLY A 1 89 ? 11.636 10.185 -3.075 1.00 71.19 89 GLY A C 1
ATOM 661 O O . GLY A 1 89 ? 12.016 9.988 -4.228 1.00 71.19 89 GLY A O 1
ATOM 662 N N . GLU A 1 90 ? 11.529 11.415 -2.558 1.00 59.00 90 GLU A N 1
ATOM 663 C CA . GLU A 1 90 ? 11.806 12.654 -3.311 1.00 59.00 90 GLU A CA 1
ATOM 664 C C . GLU A 1 90 ? 13.310 13.035 -3.346 1.00 59.00 90 GLU A C 1
ATOM 666 O O . GLU A 1 90 ? 13.717 13.833 -4.192 1.00 59.00 90 GLU A O 1
ATOM 671 N N . ASP A 1 91 ? 14.150 12.458 -2.472 1.00 54.66 91 ASP A N 1
ATOM 672 C CA . ASP A 1 91 ? 15.517 12.933 -2.171 1.00 54.66 91 ASP A CA 1
ATOM 673 C C . ASP A 1 91 ? 16.614 11.859 -2.370 1.00 54.66 91 ASP A C 1
ATOM 675 O O . ASP A 1 91 ? 17.200 11.384 -1.401 1.00 54.66 91 ASP A O 1
ATOM 679 N N . ASP A 1 92 ? 16.926 11.472 -3.617 1.00 51.84 92 ASP A N 1
ATOM 680 C CA . ASP A 1 92 ? 18.030 10.544 -3.993 1.00 51.84 92 ASP A CA 1
ATOM 681 C C . ASP A 1 92 ? 17.978 9.130 -3.353 1.00 51.84 92 ASP A C 1
ATOM 683 O O . ASP A 1 92 ? 18.815 8.269 -3.641 1.00 51.84 92 ASP A O 1
ATOM 687 N N . GLU A 1 93 ? 17.001 8.867 -2.490 1.00 56.75 93 GLU A N 1
ATOM 688 C CA . GLU A 1 93 ? 16.711 7.566 -1.912 1.00 56.75 93 GLU A CA 1
ATOM 689 C C . GLU A 1 93 ? 15.776 6.842 -2.883 1.00 56.75 93 GLU A C 1
ATOM 691 O O . GLU A 1 93 ? 14.566 7.064 -2.879 1.00 56.75 93 GLU A O 1
ATOM 696 N N . ASP A 1 94 ? 16.353 5.992 -3.739 1.00 75.31 94 ASP A N 1
ATOM 697 C CA . ASP A 1 94 ? 15.648 5.053 -4.623 1.00 75.31 94 ASP A CA 1
ATOM 698 C C . ASP A 1 94 ? 14.872 4.010 -3.789 1.00 75.31 94 ASP A C 1
ATOM 700 O O . ASP A 1 94 ? 15.151 2.814 -3.835 1.00 75.31 94 ASP A O 1
ATOM 704 N N . VAL A 1 95 ? 13.924 4.453 -2.964 1.00 89.12 95 VAL A N 1
ATOM 705 C CA . VAL A 1 95 ? 13.119 3.635 -2.058 1.00 89.12 95 VAL A CA 1
ATOM 706 C C . VAL A 1 95 ? 11.645 3.968 -2.207 1.00 89.12 95 VAL A C 1
ATOM 708 O O . VAL A 1 95 ? 11.247 5.067 -2.598 1.00 89.12 95 VAL A O 1
ATOM 711 N N . LEU A 1 96 ? 10.813 2.985 -1.885 1.00 92.06 96 LEU A N 1
ATOM 712 C CA . LEU A 1 96 ? 9.382 3.171 -1.741 1.00 92.06 96 LEU A CA 1
ATOM 713 C C . LEU A 1 96 ? 9.043 3.417 -0.277 1.00 92.06 96 LEU A C 1
ATOM 715 O O . LEU A 1 96 ? 9.417 2.638 0.600 1.00 92.06 96 LEU A O 1
ATOM 719 N N . GLU A 1 97 ? 8.277 4.460 -0.012 1.00 93.69 97 GLU A N 1
ATOM 720 C CA . GLU A 1 97 ? 7.800 4.794 1.320 1.00 93.69 97 GLU A CA 1
ATOM 721 C C . GLU A 1 97 ? 6.327 4.434 1.471 1.00 93.69 97 GLU A C 1
ATOM 723 O O . GLU A 1 97 ? 5.502 4.704 0.601 1.00 93.69 97 GLU A O 1
ATOM 728 N N . LEU A 1 98 ? 5.991 3.823 2.606 1.00 95.31 98 LEU A N 1
ATOM 729 C CA . LEU A 1 98 ? 4.623 3.532 3.008 1.00 95.31 98 LEU A CA 1
ATOM 730 C C . LEU A 1 98 ? 4.312 4.296 4.293 1.00 95.31 98 LEU A C 1
ATOM 732 O O . LEU A 1 98 ? 4.783 3.933 5.378 1.00 95.31 98 LEU A O 1
ATOM 736 N N . LEU A 1 99 ? 3.496 5.337 4.168 1.00 95.38 99 LEU A N 1
ATOM 737 C CA . LEU A 1 99 ? 3.140 6.251 5.253 1.00 95.38 99 LEU A CA 1
ATOM 738 C C . LEU A 1 99 ? 1.630 6.253 5.481 1.00 95.38 99 LEU A C 1
ATOM 740 O O . LEU A 1 99 ? 0.864 6.022 4.558 1.00 95.38 99 LEU A O 1
ATOM 744 N N . GLY A 1 100 ? 1.170 6.525 6.699 1.00 95.12 100 GLY A N 1
ATOM 745 C CA . GLY A 1 100 ? -0.258 6.704 6.978 1.00 95.12 100 GLY A CA 1
ATOM 746 C C . GLY A 1 100 ? -0.679 6.080 8.295 1.00 95.12 100 GLY A C 1
ATOM 747 O O . GLY A 1 100 ? 0.031 6.183 9.295 1.00 95.12 100 GLY A O 1
ATOM 748 N N . GLU A 1 101 ? -1.839 5.429 8.307 1.00 96.25 101 GLU A N 1
ATOM 749 C CA . GLU A 1 101 ? -2.468 4.927 9.524 1.00 96.25 101 GLU A CA 1
ATOM 750 C C . GLU A 1 101 ? -3.038 3.521 9.346 1.00 96.25 101 GLU A C 1
ATOM 752 O O . GLU A 1 101 ? -3.427 3.098 8.258 1.00 96.25 101 GLU A O 1
ATOM 757 N N . ARG A 1 102 ? -3.100 2.772 10.446 1.00 96.81 102 ARG A N 1
ATOM 758 C CA . ARG A 1 102 ? -3.632 1.410 10.491 1.00 96.81 102 ARG A CA 1
ATOM 759 C C . ARG A 1 102 ? -4.387 1.123 11.774 1.00 96.81 102 ARG A C 1
ATOM 761 O O . ARG A 1 102 ? -4.141 1.725 12.819 1.00 96.81 102 ARG A O 1
ATOM 768 N N . ALA A 1 103 ? -5.217 0.094 11.714 1.00 96.94 103 ALA A N 1
ATOM 769 C CA . ALA A 1 103 ? -5.810 -0.534 12.872 1.00 96.94 103 ALA A CA 1
ATOM 770 C C . ALA A 1 103 ? -4.705 -1.061 13.811 1.00 96.94 103 ALA A C 1
ATOM 772 O O . ALA A 1 103 ? -3.673 -1.578 13.349 1.00 96.94 103 ALA A O 1
ATOM 773 N N . PRO A 1 104 ? -4.892 -0.985 15.141 1.00 94.94 104 PRO A N 1
ATOM 774 C CA . PRO A 1 104 ? -3.918 -1.475 16.112 1.00 94.94 104 PRO A CA 1
ATOM 775 C C . PRO A 1 104 ? -3.655 -2.981 15.976 1.00 94.94 104 PRO A C 1
ATOM 777 O O . PRO A 1 104 ? -2.540 -3.420 16.265 1.00 94.94 104 PRO A O 1
ATOM 780 N N . SER A 1 105 ? -4.643 -3.745 15.499 1.00 94.50 105 SER A N 1
ATOM 781 C CA . SER A 1 105 ? -4.587 -5.195 15.286 1.00 94.50 105 SER A CA 1
ATOM 782 C C . SER A 1 105 ? -3.702 -5.626 14.103 1.00 94.50 105 SER A C 1
ATOM 784 O O . SER A 1 105 ? -3.291 -6.787 14.027 1.00 94.50 105 SER A O 1
ATOM 786 N N . VAL A 1 106 ? -3.385 -4.713 13.181 1.00 96.56 106 VAL A N 1
ATOM 787 C CA . VAL A 1 106 ? -2.602 -4.999 11.972 1.00 96.56 106 VAL A CA 1
ATOM 788 C C . VAL A 1 106 ? -1.134 -4.664 12.190 1.00 96.56 106 VAL A C 1
ATOM 790 O O . VAL A 1 106 ? -0.807 -3.624 12.733 1.00 96.56 106 VAL A O 1
ATOM 793 N N . GLN A 1 107 ? -0.207 -5.512 11.755 1.00 96.81 107 GLN A N 1
ATOM 794 C CA . GLN A 1 107 ? 1.224 -5.195 11.830 1.00 96.81 107 GLN A CA 1
ATOM 795 C C . GLN A 1 107 ? 1.674 -4.467 10.559 1.00 96.81 107 GLN A C 1
ATOM 797 O O . GLN A 1 107 ? 1.321 -4.899 9.466 1.00 96.81 107 GLN A O 1
ATOM 802 N N . VAL A 1 108 ? 2.511 -3.427 10.687 1.00 97.44 108 VAL A N 1
ATOM 803 C CA . VAL A 1 108 ? 3.100 -2.713 9.528 1.00 97.44 108 VAL A CA 1
ATOM 804 C C . VAL A 1 108 ? 3.784 -3.695 8.579 1.00 97.44 108 VAL A C 1
ATOM 806 O O . VAL A 1 108 ? 3.533 -3.681 7.381 1.00 97.44 108 VAL A O 1
ATOM 809 N N . ARG A 1 109 ? 4.561 -4.630 9.134 1.00 97.06 109 ARG A N 1
ATOM 810 C CA . ARG A 1 109 ? 5.231 -5.685 8.371 1.00 97.06 109 ARG A CA 1
ATOM 811 C C . ARG A 1 109 ? 4.270 -6.515 7.511 1.00 97.06 109 ARG A C 1
ATOM 813 O O . ARG A 1 109 ? 4.626 -6.867 6.397 1.00 97.06 109 ARG A O 1
ATOM 820 N N . ALA A 1 110 ? 3.068 -6.815 8.003 1.00 97.06 110 ALA A N 1
ATOM 821 C CA . ALA A 1 110 ? 2.094 -7.597 7.243 1.00 97.06 110 ALA A CA 1
ATOM 822 C C . ALA A 1 110 ? 1.564 -6.822 6.024 1.00 97.06 110 ALA A C 1
ATOM 824 O O . ALA A 1 110 ? 1.373 -7.421 4.970 1.00 97.06 110 ALA A O 1
ATOM 825 N N . LEU A 1 111 ? 1.374 -5.502 6.160 1.00 96.88 111 LEU A N 1
ATOM 826 C CA . LEU A 1 111 ? 0.996 -4.622 5.049 1.00 96.88 111 LEU A CA 1
ATOM 827 C C . LEU A 1 111 ? 2.110 -4.559 3.999 1.00 96.88 111 LEU A C 1
ATOM 829 O O . LEU A 1 111 ? 1.843 -4.748 2.816 1.00 96.88 111 LEU A O 1
ATOM 833 N N . VAL A 1 112 ? 3.355 -4.362 4.446 1.00 97.19 112 VAL A N 1
ATOM 834 C CA . VAL A 1 112 ? 4.538 -4.308 3.574 1.00 97.19 112 VAL A CA 1
ATOM 835 C C . VAL A 1 112 ? 4.723 -5.617 2.812 1.00 97.19 112 VAL A C 1
ATOM 837 O O . VAL A 1 112 ? 4.828 -5.601 1.592 1.00 97.19 112 VAL A O 1
ATOM 840 N N . GLU A 1 113 ? 4.712 -6.762 3.499 1.00 96.69 113 GLU A N 1
ATOM 841 C CA . GLU A 1 113 ? 4.894 -8.065 2.851 1.00 96.69 113 GLU A CA 1
ATOM 842 C C . GLU A 1 113 ? 3.797 -8.360 1.817 1.00 96.69 113 GLU A C 1
ATOM 844 O O . GLU A 1 113 ? 4.081 -8.940 0.771 1.00 96.69 113 GLU A O 1
ATOM 849 N N . ALA A 1 114 ? 2.552 -7.964 2.097 1.00 96.69 114 ALA A N 1
ATOM 850 C CA . ALA A 1 114 ? 1.440 -8.119 1.166 1.00 96.69 114 ALA A CA 1
ATOM 851 C C . ALA A 1 114 ? 1.586 -7.213 -0.065 1.00 96.69 114 ALA A C 1
ATOM 853 O O . ALA A 1 114 ? 1.401 -7.672 -1.190 1.00 96.69 114 ALA A O 1
ATOM 854 N N . LEU A 1 115 ? 1.964 -5.949 0.139 1.00 96.38 115 LEU A N 1
ATOM 855 C CA . LEU A 1 115 ? 2.202 -5.002 -0.947 1.00 96.38 115 LEU A CA 1
ATOM 856 C C . LEU A 1 115 ? 3.370 -5.454 -1.835 1.00 96.38 115 LEU A C 1
ATOM 858 O O . LEU A 1 115 ? 3.227 -5.505 -3.052 1.00 96.38 115 LEU A O 1
ATOM 862 N N . VAL A 1 116 ? 4.494 -5.851 -1.236 1.00 95.81 116 VAL A N 1
ATOM 863 C CA . VAL A 1 116 ? 5.671 -6.364 -1.954 1.00 95.81 116 VAL A CA 1
ATOM 864 C C . VAL A 1 116 ? 5.329 -7.609 -2.773 1.00 95.81 116 VAL A C 1
ATOM 866 O O . VAL A 1 116 ? 5.736 -7.719 -3.927 1.00 95.81 116 VAL A O 1
ATOM 869 N N . GLU A 1 117 ? 4.562 -8.546 -2.209 1.00 94.81 117 GLU A N 1
ATOM 870 C CA . GLU A 1 117 ? 4.106 -9.743 -2.926 1.00 94.81 117 GLU A CA 1
ATOM 871 C C . GLU A 1 117 ? 3.248 -9.384 -4.146 1.00 94.81 117 GLU A C 1
ATOM 873 O O . GLU A 1 117 ? 3.469 -9.925 -5.231 1.00 94.81 117 GLU A O 1
ATOM 878 N N . ALA A 1 118 ? 2.323 -8.430 -3.997 1.00 94.25 118 ALA A N 1
ATOM 879 C CA . ALA A 1 118 ? 1.515 -7.939 -5.109 1.00 94.25 118 ALA A CA 1
ATOM 880 C C . ALA A 1 118 ? 2.378 -7.265 -6.188 1.00 94.25 118 ALA A C 1
ATOM 882 O O . ALA A 1 118 ? 2.240 -7.570 -7.374 1.00 94.25 118 ALA A O 1
ATOM 883 N N . LEU A 1 119 ? 3.302 -6.385 -5.788 1.00 93.56 119 LEU A N 1
ATOM 884 C CA . LEU A 1 119 ? 4.174 -5.659 -6.711 1.00 93.56 119 LEU A CA 1
ATOM 885 C C . LEU A 1 119 ? 5.128 -6.599 -7.460 1.00 93.56 119 LEU A C 1
ATOM 887 O O . LEU A 1 119 ? 5.244 -6.472 -8.676 1.00 93.56 119 LEU A O 1
ATOM 891 N N . ARG A 1 120 ? 5.688 -7.636 -6.825 1.00 91.31 120 ARG A N 1
ATOM 892 C CA . ARG A 1 120 ? 6.479 -8.669 -7.529 1.00 91.31 120 ARG A CA 1
ATOM 893 C C . ARG A 1 120 ? 5.678 -9.433 -8.577 1.00 91.31 120 ARG A C 1
ATOM 895 O O . ARG A 1 120 ? 6.229 -9.813 -9.609 1.00 91.31 120 ARG A O 1
ATOM 902 N N . GLY A 1 121 ? 4.368 -9.578 -8.349 1.00 77.56 121 GLY A N 1
ATOM 903 C CA . GLY A 1 121 ? 3.404 -10.330 -9.163 1.00 77.56 121 GLY A CA 1
ATOM 904 C C . GLY A 1 121 ? 3.796 -11.793 -9.401 1.00 77.56 121 GLY A C 1
ATOM 905 O O . GLY A 1 121 ? 4.686 -12.311 -8.725 1.00 77.56 121 GLY A O 1
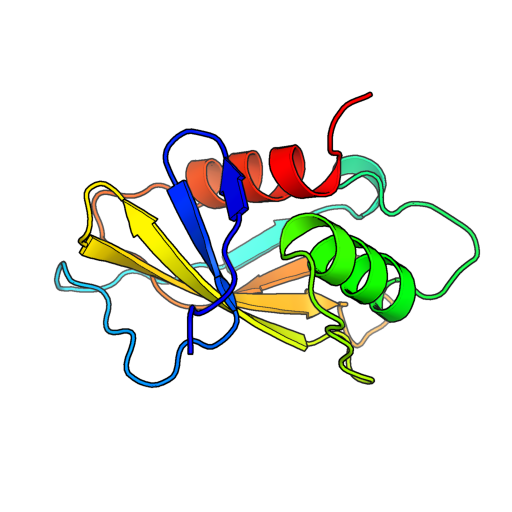ATOM 906 N N . PRO A 1 122 ? 3.107 -12.502 -10.315 1.00 63.53 122 PRO A N 1
ATOM 907 C CA . PRO A 1 122 ? 3.433 -13.891 -10.606 1.00 63.53 122 PRO A CA 1
ATOM 908 C C . PRO A 1 122 ? 4.770 -13.953 -11.355 1.00 63.53 122 PRO A C 1
ATOM 910 O O . PRO A 1 122 ? 4.895 -13.3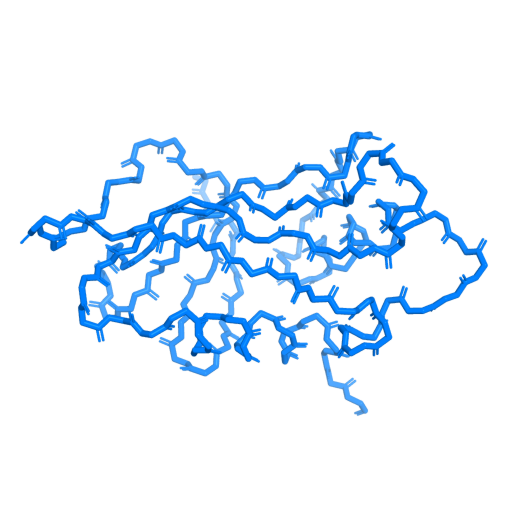81 -12.439 1.00 63.53 122 PRO A O 1
ATOM 913 N N . GLY A 1 123 ? 5.761 -14.612 -10.749 1.00 49.00 123 GLY A N 1
ATOM 914 C CA . GLY A 1 123 ? 7.007 -14.997 -11.420 1.00 49.00 123 GLY A CA 1
ATOM 915 C C . GLY A 1 123 ? 6.810 -16.095 -12.457 1.00 49.00 123 GLY A C 1
ATOM 916 O O . GLY A 1 123 ? 5.775 -16.802 -12.395 1.00 49.00 123 GLY A O 1
#

Organism: Sorangium cellulosum (NCBI:txid56)